Protein AF-A0A453MCE1-F1 (afdb_monomer_lite)

Organism: Aegilops tauschii subsp. strangulata (NCBI:txid200361)

Foldseek 3Di:
DPPCPPFFEDEFEPPDDPVVRLVSLVVPGPYYHYDLVRQVVCVVVVSDQAAPAAEEEAEQVVVCVVVPCLVSVVVVLVRHDLHHAYYYYHPDCPPSNVVCCVPRHDPDDDDDPPPPDPDPDDPPDDDDDDDDDDDDDD

Secondary structure (DSSP, 8-state):
--S-TT--EEEE-TTS-HHHHHHHHHT--SEEEE-HHHHHHHHHTTS---TT--EEEE-SHHHHHHTT-HHHHHHHHHTS-SSSEEEE--SS--HHHHHHHHHH-SS-----SSTT------TTPPP-----------

Structure (mmCIF, N/CA/C/O backbone):
data_AF-A0A453MCE1-F1
#
_entry.id   AF-A0A453MCE1-F1
#
loop_
_atom_site.group_PDB
_atom_site.id
_atom_site.type_symbol
_atom_site.label_atom_id
_atom_site.label_alt_id
_atom_site.label_comp_id
_atom_site.label_asym_id
_atom_site.label_entity_id
_atom_site.label_seq_id
_atom_site.pdbx_PDB_ins_code
_atom_site.Cartn_x
_atom_site.Cartn_y
_atom_site.Cartn_z
_atom_site.occupancy
_atom_site.B_iso_or_equiv
_atom_site.auth_seq_id
_atom_site.auth_comp_id
_atom_site.auth_asym_id
_atom_site.auth_atom_id
_atom_site.pdbx_PDB_model_num
ATOM 1 N N . MET A 1 1 ? -23.462 -4.904 -14.801 1.00 45.25 1 MET A N 1
ATOM 2 C CA . MET A 1 1 ? -23.601 -6.059 -13.894 1.00 45.25 1 MET A CA 1
ATOM 3 C C . MET A 1 1 ? -22.683 -5.753 -12.732 1.00 45.25 1 MET A C 1
ATOM 5 O O . MET A 1 1 ? -21.483 -5.676 -12.943 1.00 45.25 1 MET A O 1
ATOM 9 N N . GLU A 1 2 ? -23.232 -5.372 -11.585 1.00 55.16 2 GLU A N 1
ATOM 10 C CA . GLU A 1 2 ? -22.413 -5.008 -10.428 1.00 55.16 2 GLU A CA 1
ATOM 11 C C . GLU A 1 2 ? -21.843 -6.310 -9.862 1.00 55.16 2 GLU A C 1
ATOM 13 O O . GLU A 1 2 ? -22.589 -7.148 -9.359 1.00 55.16 2 GLU A O 1
ATOM 18 N N . SER A 1 3 ? -20.546 -6.549 -10.066 1.00 67.38 3 SER A N 1
ATOM 19 C CA . SER A 1 3 ? -19.927 -7.858 -9.808 1.00 67.38 3 SER A CA 1
ATOM 20 C C . SER A 1 3 ? -19.931 -8.259 -8.326 1.00 67.38 3 SER A C 1
ATOM 22 O O . SER A 1 3 ? -19.681 -9.421 -8.019 1.00 67.38 3 SER A O 1
ATOM 24 N N . ALA A 1 4 ? -20.238 -7.332 -7.409 1.00 71.88 4 ALA A N 1
ATOM 25 C CA . ALA A 1 4 ? -20.349 -7.596 -5.976 1.00 71.88 4 ALA A CA 1
ATOM 26 C C . ALA A 1 4 ? -21.216 -6.536 -5.250 1.00 71.88 4 ALA A C 1
ATOM 28 O O . ALA A 1 4 ? -20.678 -5.672 -4.562 1.00 71.88 4 ALA A O 1
ATOM 29 N N . PRO A 1 5 ? -22.559 -6.608 -5.327 1.00 76.00 5 PRO A N 1
ATOM 30 C CA . PRO A 1 5 ? -23.468 -5.586 -4.778 1.00 76.00 5 PRO A CA 1
ATOM 31 C C . PRO A 1 5 ? -23.493 -5.516 -3.239 1.00 76.00 5 PRO A C 1
ATOM 33 O O . PRO A 1 5 ? -24.233 -4.727 -2.660 1.00 76.00 5 PRO A O 1
ATOM 36 N N . LYS A 1 6 ? -22.734 -6.384 -2.560 1.00 86.69 6 LYS A N 1
ATOM 37 C CA . LYS A 1 6 ? -22.648 -6.455 -1.095 1.00 86.69 6 LYS A CA 1
ATOM 38 C C . LYS A 1 6 ? -21.312 -5.969 -0.536 1.00 86.69 6 LYS A C 1
ATOM 40 O O . LYS A 1 6 ? -21.179 -5.953 0.680 1.00 86.69 6 LYS A O 1
ATOM 45 N N . LEU A 1 7 ? -20.344 -5.619 -1.387 1.00 91.25 7 LEU A N 1
ATOM 46 C CA . LEU A 1 7 ? -19.071 -5.079 -0.919 1.00 91.25 7 LEU A CA 1
ATOM 47 C C . LEU A 1 7 ? -19.201 -3.583 -0.667 1.00 91.25 7 LEU A C 1
ATOM 49 O O . LEU A 1 7 ? -19.723 -2.829 -1.486 1.00 91.25 7 LEU A O 1
ATOM 53 N N . SER A 1 8 ? -18.682 -3.165 0.472 1.00 93.62 8 SER A N 1
ATOM 54 C CA . SER A 1 8 ? -18.558 -1.778 0.879 1.00 93.62 8 SER A CA 1
ATOM 55 C C . SER A 1 8 ? -17.128 -1.295 0.651 1.00 93.62 8 SER A C 1
ATOM 57 O O . SER A 1 8 ? -16.155 -1.987 0.957 1.00 93.62 8 SER A O 1
ATOM 59 N N . THR A 1 9 ? -16.987 -0.093 0.095 1.00 95.00 9 THR A N 1
ATOM 60 C CA . THR A 1 9 ? -15.677 0.466 -0.251 1.00 95.00 9 THR A CA 1
ATOM 61 C C . THR A 1 9 ? -15.532 1.889 0.260 1.00 95.00 9 THR A C 1
ATOM 63 O O . THR A 1 9 ? -16.503 2.648 0.291 1.00 95.00 9 THR A O 1
ATOM 66 N N . VAL A 1 10 ? -14.308 2.294 0.589 1.00 95.88 10 VAL A N 1
ATOM 67 C CA . VAL A 1 10 ? -13.997 3.687 0.926 1.00 95.88 10 VAL A CA 1
ATOM 68 C C . VAL A 1 10 ? -12.692 4.129 0.278 1.00 95.88 10 VAL A C 1
ATOM 70 O O . VAL A 1 10 ? -11.712 3.387 0.254 1.00 95.88 10 VAL A O 1
ATOM 73 N N . CYS A 1 11 ? -12.684 5.366 -0.222 1.00 96.19 11 CYS A N 1
ATOM 74 C CA . CYS A 1 11 ? -11.480 6.022 -0.714 1.00 96.19 11 CYS A CA 1
ATOM 75 C C . CYS A 1 11 ? -10.954 7.015 0.330 1.00 96.19 11 CYS A C 1
ATOM 77 O O . CYS A 1 11 ? -11.709 7.868 0.805 1.00 96.19 11 CYS A O 1
ATOM 79 N N . VAL A 1 12 ? -9.667 6.932 0.667 1.00 96.19 12 VAL A N 1
ATOM 80 C CA . VAL A 1 12 ? -9.021 7.772 1.681 1.00 96.19 12 VAL A CA 1
ATOM 81 C C . VAL A 1 12 ? -7.833 8.531 1.091 1.00 96.19 12 VAL A C 1
ATOM 83 O O . VAL A 1 12 ? -6.820 7.968 0.689 1.00 96.19 12 VAL A O 1
ATOM 86 N N . TYR A 1 13 ? -7.978 9.848 0.998 1.00 95.12 13 TYR A N 1
ATOM 87 C CA . TYR A 1 13 ? -6.974 10.749 0.432 1.00 95.12 13 TYR A CA 1
ATOM 88 C C . TYR A 1 13 ? -7.099 12.159 1.026 1.00 95.12 13 TYR A C 1
ATOM 90 O O . TYR A 1 13 ? -8.094 12.486 1.684 1.00 95.12 13 TYR A O 1
ATOM 98 N N . GLY A 1 14 ? -6.064 12.976 0.814 1.00 90.69 14 GLY A N 1
ATOM 99 C CA . GLY A 1 14 ? -5.970 14.363 1.282 1.00 90.69 14 GLY A CA 1
ATOM 100 C C . GLY A 1 14 ? -7.066 15.296 0.745 1.00 90.69 14 GLY A C 1
ATOM 101 O O . GLY A 1 14 ? -7.790 14.967 -0.185 1.00 90.69 14 GLY A O 1
ATOM 102 N N . GLY A 1 15 ? -7.215 16.484 1.340 1.00 89.50 15 GLY A N 1
ATOM 103 C CA . GLY A 1 15 ? -8.171 17.503 0.866 1.00 89.50 15 GLY A CA 1
ATOM 104 C C . GLY A 1 15 ? -9.647 17.245 1.206 1.00 89.50 15 GLY A C 1
ATOM 105 O O . GLY A 1 15 ? -10.488 18.107 0.966 1.00 89.50 15 GLY A O 1
ATOM 106 N N . VAL A 1 16 ? -9.966 16.100 1.817 1.00 90.19 16 VAL A N 1
ATOM 107 C CA . VAL A 1 16 ? -11.310 15.747 2.305 1.00 90.19 16 VAL A CA 1
ATOM 108 C C . VAL A 1 16 ? -11.294 15.572 3.827 1.00 90.19 16 VAL A C 1
ATOM 110 O O . VAL A 1 16 ? -10.289 15.134 4.399 1.00 90.19 16 VAL A O 1
ATOM 113 N N . SER A 1 17 ? -12.419 15.908 4.472 1.00 90.12 17 SER A N 1
ATOM 114 C CA . SER A 1 17 ? -12.623 15.810 5.925 1.00 90.12 17 SER A CA 1
ATOM 115 C C . SER A 1 17 ? -12.303 14.417 6.476 1.00 90.12 17 SER A C 1
ATOM 117 O O . SER A 1 17 ? -12.817 13.410 5.978 1.00 90.12 17 SER A O 1
ATOM 119 N N . TYR A 1 18 ? -11.510 14.380 7.552 1.00 92.19 18 TYR A N 1
ATOM 120 C CA . TYR A 1 18 ? -11.196 13.161 8.302 1.00 92.19 18 TYR A CA 1
ATOM 121 C C . TYR A 1 18 ? -12.457 12.480 8.827 1.00 92.19 18 TYR A C 1
ATOM 123 O O . TYR A 1 18 ? -12.635 11.286 8.606 1.00 92.19 18 TYR A O 1
ATOM 131 N N . ASN A 1 19 ? -13.375 13.246 9.425 1.00 93.69 19 ASN A N 1
ATOM 132 C CA . ASN A 1 19 ? -14.582 12.707 10.055 1.00 93.69 19 ASN A CA 1
ATOM 133 C C . ASN A 1 19 ? -15.424 11.873 9.083 1.00 93.69 19 ASN A C 1
ATOM 135 O O . ASN A 1 19 ? -15.970 10.842 9.463 1.00 93.69 19 ASN A O 1
ATOM 139 N N . THR A 1 20 ? -15.523 12.283 7.815 1.00 92.62 20 THR A N 1
ATOM 140 C CA . THR A 1 20 ? -16.281 11.528 6.806 1.00 92.62 20 THR A CA 1
ATOM 141 C C . THR A 1 20 ? -15.648 10.163 6.540 1.00 92.62 20 THR A C 1
ATOM 143 O O . THR A 1 20 ? -16.357 9.159 6.493 1.00 92.62 20 THR A O 1
ATOM 146 N N . GLN A 1 21 ? -14.319 10.121 6.406 1.00 94.88 21 GLN A N 1
ATOM 147 C CA . GLN A 1 21 ? -13.566 8.889 6.162 1.00 94.88 21 GLN A CA 1
ATOM 148 C C . GLN A 1 21 ? -13.577 7.983 7.404 1.00 94.88 21 GLN A C 1
ATOM 150 O O . GLN A 1 21 ? -13.852 6.793 7.289 1.00 94.88 21 GLN A O 1
ATOM 155 N N . GLN A 1 22 ? -13.397 8.548 8.601 1.00 95.56 22 GLN A N 1
ATOM 156 C CA . GLN A 1 22 ? -13.469 7.820 9.874 1.00 95.56 22 GLN A CA 1
ATOM 157 C C . GLN A 1 22 ? -14.855 7.221 10.123 1.00 95.56 22 GLN A C 1
ATOM 159 O O . GLN A 1 22 ? -14.961 6.060 10.500 1.00 95.56 22 GLN A O 1
ATOM 164 N N . ASN A 1 23 ? -15.924 7.976 9.855 1.00 94.44 23 ASN A N 1
ATOM 165 C CA . ASN A 1 23 ? -17.292 7.478 9.986 1.00 94.44 23 ASN A CA 1
ATOM 166 C C . ASN A 1 23 ? -17.614 6.368 8.980 1.00 94.44 23 ASN A C 1
ATOM 168 O O . ASN A 1 23 ? -18.475 5.535 9.246 1.00 94.44 23 ASN A O 1
ATOM 172 N N . ALA A 1 24 ? -16.987 6.374 7.801 1.00 93.50 24 ALA A N 1
ATOM 173 C CA . ALA A 1 24 ? -17.118 5.276 6.852 1.00 93.50 24 ALA A CA 1
ATOM 174 C C . ALA A 1 24 ? -16.398 4.023 7.359 1.00 93.50 24 ALA A C 1
ATOM 176 O O . ALA A 1 24 ? -17.005 2.958 7.387 1.00 93.50 24 ALA A O 1
ATOM 177 N N . LEU A 1 25 ? -15.159 4.172 7.833 1.00 95.62 25 LEU A N 1
ATOM 178 C CA . LEU A 1 25 ? -14.369 3.077 8.398 1.00 95.62 25 LEU A CA 1
ATOM 179 C C . LEU A 1 25 ? -15.012 2.464 9.649 1.00 95.62 25 LEU A C 1
ATOM 181 O O . LEU A 1 25 ? -15.030 1.245 9.787 1.00 95.62 25 LEU A O 1
ATOM 185 N N . SER A 1 26 ? -15.603 3.277 10.529 1.00 94.44 26 SER A N 1
ATOM 186 C CA . SER A 1 26 ? -16.235 2.797 11.766 1.00 94.44 26 SER A CA 1
ATOM 187 C C . SER A 1 26 ? -17.483 1.942 11.538 1.00 94.44 26 SER A C 1
ATOM 189 O O . SER A 1 26 ? -17.861 1.170 12.417 1.00 94.44 26 SER A O 1
ATOM 191 N N . ARG A 1 27 ? -18.114 2.036 10.359 1.00 93.06 27 ARG A N 1
ATOM 192 C CA . ARG A 1 27 ? -19.216 1.147 9.956 1.00 93.06 27 ARG A CA 1
ATOM 193 C C . ARG A 1 27 ? -18.739 -0.229 9.479 1.00 93.06 27 ARG A C 1
ATOM 195 O O . ARG A 1 27 ? -19.576 -1.104 9.282 1.00 93.06 27 ARG A O 1
ATOM 202 N N . GLY A 1 28 ? -17.429 -0.416 9.322 1.00 92.44 28 GLY A N 1
ATOM 203 C CA . GLY A 1 28 ? -16.838 -1.563 8.645 1.00 92.44 28 GLY A CA 1
ATOM 204 C C . GLY A 1 28 ? -16.825 -1.357 7.131 1.00 92.44 28 GLY A C 1
ATOM 205 O O . GLY A 1 28 ? -17.788 -0.851 6.554 1.00 92.44 28 GLY A O 1
ATOM 206 N N . VAL A 1 29 ? -15.712 -1.726 6.499 1.00 95.00 29 VAL A N 1
ATOM 207 C CA . VAL A 1 29 ? -15.539 -1.681 5.043 1.00 95.00 29 VAL A CA 1
ATOM 208 C C . VAL A 1 29 ? -14.812 -2.930 4.566 1.00 95.00 29 VAL A C 1
ATOM 210 O O . VAL A 1 29 ? -13.938 -3.437 5.268 1.00 95.00 29 VAL A O 1
ATOM 213 N N . ASP A 1 30 ? -15.143 -3.400 3.367 1.00 95.44 30 ASP A N 1
ATOM 214 C CA . ASP A 1 30 ? -14.492 -4.569 2.771 1.00 95.44 30 ASP A CA 1
ATOM 215 C C . ASP A 1 30 ? -13.243 -4.182 1.968 1.00 95.44 30 ASP A C 1
ATOM 217 O O . ASP A 1 30 ? -12.279 -4.943 1.903 1.00 95.44 30 ASP A O 1
ATOM 221 N N . VAL A 1 31 ? -13.248 -2.990 1.354 1.00 96.69 31 VAL A N 1
ATOM 222 C CA . VAL A 1 31 ? -12.132 -2.485 0.540 1.00 96.69 31 VAL A CA 1
ATOM 223 C C . VAL A 1 31 ? -11.808 -1.039 0.897 1.00 96.69 31 VAL A C 1
ATOM 225 O O . VAL A 1 31 ? -12.671 -0.158 0.873 1.00 96.69 31 VAL A O 1
ATOM 228 N N . VAL A 1 32 ? -10.530 -0.778 1.157 1.00 97.50 32 VAL A N 1
ATOM 229 C CA . VAL A 1 32 ? -9.987 0.573 1.315 1.00 97.50 32 VAL A CA 1
ATOM 230 C C . VAL A 1 32 ? -9.050 0.856 0.149 1.00 97.50 32 VAL A C 1
ATOM 232 O O . VAL A 1 32 ? -8.131 0.084 -0.110 1.00 97.50 32 VAL A O 1
ATOM 235 N N . VAL A 1 33 ? -9.262 1.980 -0.529 1.00 97.62 33 VAL A N 1
ATOM 236 C CA . VAL A 1 33 ? -8.342 2.518 -1.539 1.00 97.62 33 VAL A CA 1
ATOM 237 C C . VAL A 1 33 ? -7.817 3.843 -1.017 1.00 97.62 33 VAL A C 1
ATOM 239 O O . VAL A 1 33 ? -8.601 4.674 -0.570 1.00 97.62 33 VAL A O 1
ATOM 242 N N . GLY A 1 34 ? -6.513 4.090 -1.049 1.00 96.19 34 GLY A N 1
ATOM 243 C CA . GLY A 1 34 ? -6.021 5.356 -0.525 1.00 96.19 34 GLY A CA 1
ATOM 244 C C . GLY A 1 34 ? -4.592 5.699 -0.869 1.00 96.19 34 GLY A C 1
ATOM 245 O O . GLY A 1 34 ? -3.800 4.848 -1.257 1.00 96.19 34 GLY A O 1
ATOM 246 N N . THR A 1 35 ? -4.283 6.982 -0.706 1.00 95.56 35 THR A N 1
ATOM 247 C CA . THR A 1 35 ? -2.925 7.514 -0.844 1.00 95.56 35 THR A CA 1
ATOM 248 C C . THR A 1 35 ? -2.135 7.278 0.450 1.00 95.56 35 THR A C 1
ATOM 250 O O . THR A 1 35 ? -2.722 7.490 1.519 1.00 95.56 35 THR A O 1
ATOM 253 N N . PRO A 1 36 ? -0.835 6.925 0.389 1.00 96.62 36 PRO A N 1
ATOM 254 C CA . PRO A 1 36 ? -0.055 6.497 1.554 1.00 96.62 36 PRO A CA 1
ATOM 255 C C . PRO A 1 36 ? -0.147 7.421 2.775 1.00 96.62 36 PRO A C 1
ATOM 257 O O . PRO A 1 36 ? -0.554 6.963 3.841 1.00 96.62 36 PRO A O 1
ATOM 260 N N . GLY A 1 37 ? 0.088 8.728 2.611 1.00 95.44 37 GLY A N 1
ATOM 261 C CA . GLY A 1 37 ? 0.032 9.674 3.735 1.00 95.44 37 GLY A CA 1
ATOM 262 C C . GLY A 1 37 ? -1.294 9.637 4.509 1.00 95.44 37 GLY A C 1
ATOM 263 O O . GLY A 1 37 ? -1.304 9.497 5.729 1.00 95.44 37 GLY A O 1
ATOM 264 N N . ARG A 1 38 ? -2.442 9.635 3.809 1.00 96.06 38 ARG A N 1
ATOM 265 C CA . ARG A 1 38 ? -3.756 9.568 4.477 1.00 96.06 38 ARG A CA 1
ATOM 266 C C . ARG A 1 38 ? -4.017 8.209 5.133 1.00 96.06 38 ARG A C 1
ATOM 268 O O . ARG A 1 38 ? -4.690 8.156 6.161 1.00 96.06 38 ARG A O 1
ATOM 275 N N . LEU A 1 39 ? -3.531 7.116 4.547 1.00 97.19 39 LEU A N 1
ATOM 276 C CA . LEU A 1 39 ? -3.639 5.796 5.172 1.00 97.19 39 LEU A CA 1
ATOM 277 C C . LEU A 1 39 ? -2.889 5.774 6.506 1.00 97.19 39 LEU A C 1
ATOM 279 O O . LEU A 1 39 ? -3.454 5.328 7.500 1.00 97.19 39 LEU A O 1
ATOM 283 N N . ILE A 1 40 ? -1.672 6.322 6.547 1.00 96.81 40 ILE A N 1
ATOM 284 C CA . ILE A 1 40 ? -0.868 6.426 7.771 1.00 96.81 40 ILE A CA 1
ATOM 285 C C . ILE A 1 40 ? -1.570 7.262 8.830 1.00 96.81 40 ILE A C 1
ATOM 287 O O . ILE A 1 40 ? -1.664 6.821 9.973 1.00 96.81 40 ILE A O 1
ATOM 291 N N . ASP A 1 41 ? -2.124 8.418 8.462 1.00 95.88 41 ASP A N 1
ATOM 292 C CA . ASP A 1 41 ? -2.868 9.259 9.405 1.00 95.88 41 ASP A CA 1
ATOM 293 C C . ASP A 1 41 ? -4.016 8.480 10.073 1.00 95.88 41 ASP A C 1
ATOM 295 O O . ASP A 1 41 ? -4.225 8.560 11.285 1.00 95.88 41 ASP A O 1
ATOM 299 N N . LEU A 1 42 ? -4.756 7.691 9.286 1.00 96.75 42 LEU A N 1
ATOM 300 C CA . LEU A 1 42 ? -5.891 6.903 9.770 1.00 96.75 42 LEU A CA 1
ATOM 301 C C . LEU A 1 42 ? -5.460 5.679 10.590 1.00 96.75 42 LEU A C 1
ATOM 303 O O . LEU A 1 42 ? -6.174 5.312 11.526 1.00 96.75 42 LEU A O 1
ATOM 307 N N . ILE A 1 43 ? -4.313 5.074 10.272 1.00 96.62 43 ILE A N 1
ATOM 308 C CA . ILE A 1 43 ? -3.706 3.987 11.055 1.00 96.62 43 ILE A CA 1
ATOM 309 C C . ILE A 1 43 ? -3.228 4.527 12.407 1.00 96.62 43 ILE A C 1
ATOM 311 O O . ILE A 1 43 ? -3.619 4.008 13.450 1.00 96.62 43 ILE A O 1
ATOM 315 N N . ASN A 1 44 ? -2.452 5.614 12.403 1.00 95.62 44 ASN A N 1
ATOM 316 C CA . ASN A 1 44 ? -1.926 6.253 13.612 1.00 95.62 44 ASN A CA 1
ATOM 317 C C . ASN A 1 44 ? -3.048 6.770 14.521 1.00 95.62 44 ASN A C 1
ATOM 319 O O . ASN A 1 44 ? -2.952 6.689 15.743 1.00 95.62 44 ASN A O 1
ATOM 323 N N . GLY A 1 45 ? -4.138 7.263 13.928 1.00 94.62 45 GLY A N 1
ATOM 324 C CA . GLY A 1 45 ? -5.352 7.654 14.643 1.00 94.62 45 GLY A CA 1
ATOM 325 C C . GLY A 1 45 ? -6.234 6.485 15.103 1.00 94.62 45 GLY A C 1
ATOM 326 O O . GLY A 1 45 ? -7.314 6.728 15.638 1.00 94.62 45 GLY A O 1
ATOM 327 N N . GLY A 1 46 ? -5.843 5.230 14.851 1.00 94.50 46 GLY A N 1
ATOM 328 C CA . GLY A 1 46 ? -6.582 4.022 15.242 1.00 94.50 46 GLY A CA 1
ATOM 329 C C . GLY A 1 46 ? -7.904 3.797 14.497 1.00 94.50 46 GLY A C 1
ATOM 330 O O . GLY A 1 46 ? -8.671 2.902 14.849 1.00 94.50 46 GLY A O 1
ATOM 331 N N . SER A 1 47 ? -8.190 4.607 13.474 1.00 95.81 47 SER A N 1
ATOM 332 C CA . SER A 1 47 ? -9.429 4.539 12.689 1.00 95.81 47 SER A CA 1
ATOM 333 C C . SER A 1 47 ? -9.374 3.471 11.595 1.00 95.81 47 SER A C 1
ATOM 335 O O . SER A 1 47 ? -10.419 2.995 11.160 1.00 95.81 47 SER A O 1
ATOM 337 N N . LEU A 1 48 ? -8.169 3.102 11.149 1.00 96.88 48 LEU A N 1
ATOM 338 C CA . LEU A 1 48 ? -7.928 2.034 10.184 1.00 96.88 48 LEU A CA 1
ATOM 339 C C . LEU A 1 48 ? -7.054 0.949 10.816 1.00 96.88 48 LEU A C 1
ATOM 341 O O . LEU A 1 48 ? -5.944 1.216 11.265 1.00 96.88 48 LEU A O 1
ATOM 345 N N . GLN A 1 49 ? -7.552 -0.283 10.817 1.00 95.75 49 GLN A N 1
ATOM 346 C CA . GLN A 1 49 ? -6.845 -1.455 11.324 1.00 95.75 49 GLN A CA 1
ATOM 347 C C . GLN A 1 49 ? -6.617 -2.422 10.167 1.00 95.75 49 GLN A C 1
ATOM 349 O O . GLN A 1 49 ? -7.548 -2.738 9.430 1.00 95.75 49 GLN A O 1
ATOM 354 N N . LEU A 1 50 ? -5.376 -2.878 10.001 1.00 96.56 50 LEU A N 1
ATOM 355 C CA . LEU A 1 50 ? -4.969 -3.688 8.850 1.00 96.56 50 LEU A CA 1
ATOM 356 C C . LEU A 1 50 ? -4.735 -5.170 9.186 1.00 96.56 50 LEU A C 1
ATOM 358 O O . LEU A 1 50 ? -4.456 -5.957 8.287 1.00 96.56 50 LEU A O 1
ATOM 362 N N . GLY A 1 51 ? -4.888 -5.566 10.454 1.00 96.25 51 GLY A N 1
ATOM 363 C CA . GLY A 1 51 ? -4.533 -6.902 10.956 1.00 96.25 51 GLY A CA 1
ATOM 364 C C . GLY A 1 51 ? -5.335 -8.077 10.380 1.00 96.25 51 GLY A C 1
ATOM 365 O O . GLY A 1 51 ? -4.916 -9.216 10.528 1.00 96.25 51 GLY A O 1
ATOM 366 N N . GLU A 1 52 ? -6.445 -7.817 9.691 1.00 95.50 52 GLU A N 1
ATOM 367 C CA . GLU A 1 52 ? -7.294 -8.844 9.061 1.00 95.50 52 GLU A CA 1
ATOM 368 C C . GLU A 1 52 ? -7.239 -8.793 7.521 1.00 95.50 52 GLU A C 1
ATOM 370 O O . GLU A 1 52 ? -8.001 -9.472 6.828 1.00 95.50 52 GLU A O 1
ATOM 375 N N . VAL A 1 53 ? -6.356 -7.966 6.950 1.00 97.38 53 VAL A N 1
ATOM 376 C CA . VAL A 1 53 ? -6.267 -7.785 5.499 1.00 97.38 53 VAL A CA 1
ATOM 377 C C . VAL A 1 53 ? -5.697 -9.035 4.836 1.00 97.38 53 VAL A C 1
ATOM 379 O O . VAL A 1 53 ? -4.560 -9.432 5.081 1.00 97.38 53 VAL A O 1
ATOM 382 N N . ARG A 1 54 ? -6.480 -9.610 3.919 1.00 97.44 54 ARG A N 1
ATOM 383 C CA . ARG A 1 54 ? -6.104 -10.799 3.134 1.00 97.44 54 ARG A CA 1
ATOM 384 C C . ARG A 1 54 ? -5.572 -10.477 1.742 1.00 97.44 54 ARG A C 1
ATOM 386 O O . ARG A 1 54 ? -4.916 -11.322 1.139 1.00 97.44 54 ARG A O 1
ATOM 393 N N . TYR A 1 55 ? -5.854 -9.276 1.240 1.00 97.94 55 TYR A N 1
ATOM 394 C CA . TYR A 1 55 ? -5.500 -8.844 -0.108 1.00 97.94 55 TYR A CA 1
ATOM 395 C C . TYR A 1 55 ? -4.858 -7.463 -0.072 1.00 97.94 55 TYR A C 1
ATOM 397 O O . TYR A 1 55 ? -5.420 -6.525 0.487 1.00 97.94 55 TYR A O 1
ATOM 405 N N . LEU A 1 56 ? -3.695 -7.342 -0.701 1.00 98.00 56 LEU A N 1
ATOM 406 C CA . LEU A 1 56 ? -2.977 -6.089 -0.887 1.00 98.00 56 LEU A CA 1
ATOM 407 C C . LEU A 1 56 ? -2.762 -5.850 -2.381 1.00 98.00 56 LEU A C 1
ATOM 409 O O . LEU A 1 56 ? -2.291 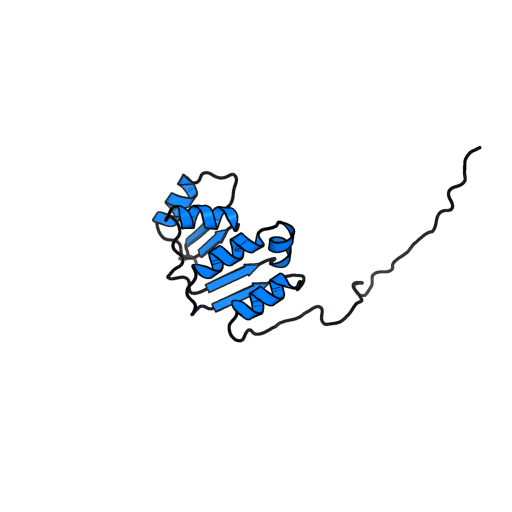-6.739 -3.089 1.00 98.00 56 LEU A O 1
ATOM 413 N N . VAL A 1 57 ? -3.028 -4.624 -2.828 1.00 98.25 57 VAL A N 1
ATOM 414 C CA . VAL A 1 57 ? -2.679 -4.153 -4.170 1.00 98.25 57 VAL A CA 1
ATOM 415 C C . VAL A 1 57 ? -1.821 -2.904 -4.048 1.00 98.25 57 VAL A C 1
ATOM 417 O O . VAL A 1 57 ? -2.228 -1.935 -3.411 1.00 98.25 57 VAL A O 1
ATOM 420 N N . LEU A 1 58 ? -0.638 -2.939 -4.654 1.00 97.75 58 LEU A N 1
ATOM 421 C CA . LEU A 1 58 ? 0.192 -1.766 -4.899 1.00 97.75 58 LEU A CA 1
ATOM 422 C C . LEU A 1 58 ? 0.101 -1.442 -6.384 1.00 97.75 58 LEU A C 1
ATOM 424 O O . LEU A 1 58 ? 0.491 -2.271 -7.201 1.00 97.75 58 LEU A O 1
ATOM 428 N N . ASP A 1 59 ? -0.424 -0.272 -6.718 1.00 97.25 59 ASP A N 1
ATOM 429 C CA . ASP A 1 59 ? -0.589 0.181 -8.100 1.00 97.25 59 ASP A CA 1
ATOM 430 C C . ASP A 1 59 ? 0.268 1.420 -8.366 1.00 97.25 59 ASP A C 1
ATOM 432 O O . ASP A 1 59 ? 0.466 2.226 -7.458 1.00 97.25 59 ASP A O 1
ATOM 436 N N . GLU A 1 60 ? 0.792 1.555 -9.584 1.00 96.19 60 GLU A N 1
ATOM 437 C CA . GLU A 1 60 ? 1.722 2.626 -9.979 1.00 96.19 60 GLU A CA 1
ATOM 438 C C . GLU A 1 60 ? 2.885 2.805 -8.980 1.00 96.19 60 GLU A C 1
ATOM 440 O O . GLU A 1 60 ? 3.185 3.904 -8.500 1.00 96.19 60 GLU A O 1
ATOM 445 N N . ALA A 1 61 ? 3.531 1.696 -8.600 1.00 96.44 61 ALA A N 1
ATOM 446 C CA . ALA A 1 61 ? 4.553 1.716 -7.553 1.00 96.44 61 ALA A CA 1
ATOM 447 C C . ALA A 1 61 ? 5.728 2.657 -7.892 1.00 96.44 61 ALA A C 1
ATOM 449 O O . ALA A 1 61 ? 6.221 3.380 -7.031 1.00 96.44 61 ALA A O 1
ATOM 450 N N . ASP A 1 62 ? 6.171 2.715 -9.144 1.00 95.19 62 ASP A N 1
ATOM 451 C CA . ASP A 1 62 ? 7.194 3.669 -9.578 1.00 95.19 62 ASP A CA 1
ATOM 452 C C . ASP A 1 62 ? 6.786 5.142 -9.397 1.00 95.19 62 ASP A C 1
ATOM 454 O O . ASP A 1 62 ? 7.635 5.964 -9.044 1.00 95.19 62 ASP A O 1
ATOM 458 N N . GLN A 1 63 ? 5.502 5.477 -9.536 1.00 96.31 63 GLN A N 1
ATOM 459 C CA . GLN A 1 63 ? 4.995 6.813 -9.214 1.00 96.31 63 GLN A CA 1
ATOM 460 C C . GLN A 1 63 ? 5.050 7.106 -7.718 1.00 96.31 63 GLN A C 1
ATOM 462 O O . GLN A 1 63 ? 5.406 8.221 -7.339 1.00 96.31 63 GLN A O 1
ATOM 467 N N . MET A 1 64 ? 4.765 6.121 -6.859 1.00 95.81 64 MET A N 1
ATOM 468 C CA . MET A 1 64 ? 4.902 6.297 -5.406 1.00 95.81 64 MET A CA 1
ATOM 469 C C . MET A 1 64 ? 6.336 6.684 -5.024 1.00 95.81 64 MET A C 1
ATOM 471 O O . MET A 1 64 ? 6.530 7.559 -4.181 1.00 95.81 64 MET A O 1
ATOM 475 N N . LEU A 1 65 ? 7.338 6.096 -5.686 1.00 94.19 65 LEU A N 1
ATOM 476 C CA . LEU A 1 65 ? 8.735 6.501 -5.527 1.00 94.19 65 LEU A CA 1
ATOM 477 C C . LEU A 1 65 ? 8.972 7.932 -6.027 1.00 94.19 65 LEU A C 1
ATOM 479 O O . LEU A 1 65 ? 9.611 8.723 -5.339 1.00 94.19 65 LEU A O 1
ATOM 483 N N . ALA A 1 66 ? 8.454 8.274 -7.210 1.00 94.00 66 ALA A N 1
ATOM 484 C CA . ALA A 1 66 ? 8.666 9.582 -7.829 1.00 94.00 66 ALA A CA 1
ATOM 485 C C . ALA A 1 66 ? 8.138 10.749 -6.977 1.00 94.00 66 ALA A C 1
ATOM 487 O O . ALA A 1 66 ? 8.734 11.826 -6.976 1.00 94.00 66 ALA A O 1
ATOM 488 N N . VAL A 1 67 ? 7.046 10.535 -6.237 1.00 94.31 67 VAL A N 1
ATOM 489 C CA . VAL A 1 67 ? 6.458 11.539 -5.333 1.00 94.31 67 VAL A CA 1
ATOM 490 C C . VAL A 1 67 ? 6.994 11.465 -3.897 1.00 94.31 67 VAL A C 1
ATOM 492 O O . VAL A 1 67 ? 6.625 12.304 -3.078 1.00 94.31 67 VAL A O 1
ATOM 495 N N . GLY A 1 68 ? 7.871 10.502 -3.590 1.00 96.12 68 GLY A N 1
ATOM 496 C CA . GLY A 1 68 ? 8.531 10.378 -2.287 1.00 96.12 68 GLY A CA 1
ATOM 497 C C . GLY A 1 68 ? 7.744 9.619 -1.212 1.00 96.12 68 GLY A C 1
ATOM 498 O O . GLY A 1 68 ? 7.963 9.858 -0.032 1.00 96.12 68 GLY A O 1
ATOM 499 N N . PHE A 1 69 ? 6.849 8.698 -1.582 1.00 96.44 69 PHE A N 1
ATOM 500 C CA . PHE A 1 69 ? 6.070 7.883 -0.632 1.00 96.44 69 PHE A CA 1
ATOM 501 C C . PHE A 1 69 ? 6.751 6.575 -0.210 1.00 96.44 69 PHE A C 1
ATOM 503 O O . PHE A 1 69 ? 6.088 5.665 0.288 1.00 96.44 69 PHE A O 1
ATOM 510 N N . GLU A 1 70 ? 8.060 6.438 -0.406 1.00 95.62 70 GLU A N 1
ATOM 511 C CA . GLU A 1 70 ? 8.753 5.175 -0.138 1.00 95.62 70 GLU A CA 1
ATOM 512 C C . GLU A 1 70 ? 8.643 4.719 1.326 1.00 95.62 70 GLU A C 1
ATOM 514 O O . GLU A 1 70 ? 8.237 3.585 1.591 1.00 95.62 70 GLU A O 1
ATOM 519 N N . GLU A 1 71 ? 8.929 5.617 2.271 1.00 96.50 71 GLU A N 1
ATOM 520 C CA . GLU A 1 71 ? 8.855 5.338 3.710 1.00 96.50 71 GLU A CA 1
ATOM 521 C C . GLU A 1 71 ? 7.414 5.084 4.164 1.00 96.50 71 GLU A C 1
ATOM 523 O O . GLU A 1 71 ? 7.148 4.175 4.959 1.00 96.50 71 GLU A O 1
ATOM 528 N N . ASP A 1 72 ? 6.471 5.846 3.610 1.00 97.25 72 ASP A N 1
ATOM 529 C CA . ASP A 1 72 ? 5.056 5.728 3.936 1.00 97.25 72 ASP A CA 1
ATOM 530 C C . ASP A 1 72 ? 4.509 4.352 3.535 1.00 97.25 72 ASP A C 1
ATOM 532 O O . ASP A 1 72 ? 3.855 3.653 4.316 1.00 97.25 72 ASP A O 1
ATOM 536 N N . VAL A 1 73 ? 4.816 3.926 2.309 1.00 97.44 73 VAL A N 1
ATOM 537 C CA . VAL A 1 73 ? 4.411 2.618 1.794 1.00 97.44 73 VAL A CA 1
ATOM 538 C C . VAL A 1 73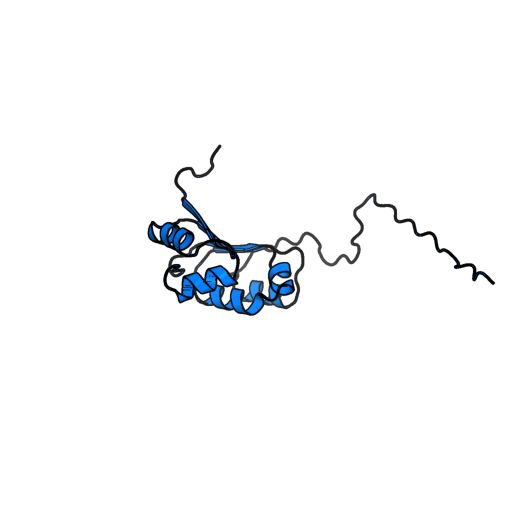 ? 5.020 1.506 2.643 1.00 97.44 73 VAL A C 1
ATOM 540 O O . VAL A 1 73 ? 4.293 0.609 3.068 1.00 97.44 73 VAL A O 1
ATOM 543 N N . GLU A 1 74 ? 6.319 1.559 2.952 1.00 96.62 74 GLU A N 1
ATOM 544 C CA . GLU A 1 74 ? 6.952 0.540 3.799 1.00 96.62 74 GLU A CA 1
ATOM 545 C C . GLU A 1 74 ? 6.323 0.470 5.198 1.00 96.62 74 GLU A C 1
ATOM 547 O O . GLU A 1 74 ? 6.095 -0.632 5.706 1.00 96.62 74 GLU A O 1
ATOM 552 N N . THR A 1 75 ? 5.964 1.615 5.783 1.00 97.12 75 THR A N 1
ATOM 553 C CA . THR A 1 75 ? 5.277 1.694 7.080 1.00 97.12 75 THR A CA 1
ATOM 554 C C . THR A 1 75 ? 3.914 1.002 7.037 1.00 97.12 75 THR A C 1
ATOM 556 O O . THR A 1 75 ? 3.611 0.180 7.903 1.00 97.12 75 THR A O 1
ATOM 559 N N . ILE A 1 76 ? 3.104 1.262 6.006 1.00 97.50 76 ILE A N 1
ATOM 560 C CA . ILE A 1 76 ? 1.804 0.595 5.822 1.00 97.50 76 ILE A CA 1
ATOM 561 C C . ILE A 1 76 ? 1.997 -0.917 5.659 1.00 97.50 76 ILE A C 1
ATOM 563 O O . ILE A 1 76 ? 1.293 -1.712 6.282 1.00 97.50 76 ILE A O 1
ATOM 567 N N . LEU A 1 77 ? 2.975 -1.333 4.848 1.00 96.69 77 LEU A N 1
ATOM 568 C CA . LEU A 1 77 ? 3.227 -2.746 4.565 1.00 96.69 77 LEU A CA 1
ATOM 569 C C . LEU A 1 77 ? 3.676 -3.547 5.792 1.00 96.69 77 LEU A C 1
ATOM 571 O O . LEU A 1 77 ? 3.430 -4.754 5.841 1.00 96.69 77 LEU A O 1
ATOM 575 N N . GLN A 1 78 ? 4.319 -2.898 6.765 1.00 95.81 78 GLN A N 1
ATOM 576 C CA . GLN A 1 78 ? 4.709 -3.500 8.045 1.00 95.81 78 GLN A CA 1
ATOM 577 C C . GLN A 1 78 ? 3.522 -3.748 8.987 1.00 95.81 78 GLN A C 1
ATOM 579 O O . GLN A 1 78 ? 3.611 -4.618 9.848 1.00 95.81 78 GLN A O 1
ATOM 584 N N . GLN A 1 79 ? 2.412 -3.024 8.817 1.00 96.44 79 GLN A N 1
ATOM 585 C CA . GLN A 1 79 ? 1.187 -3.198 9.612 1.00 96.44 79 GLN A CA 1
ATOM 586 C C . GLN A 1 79 ? 0.274 -4.309 9.065 1.00 96.44 79 GLN A C 1
ATOM 588 O O . GLN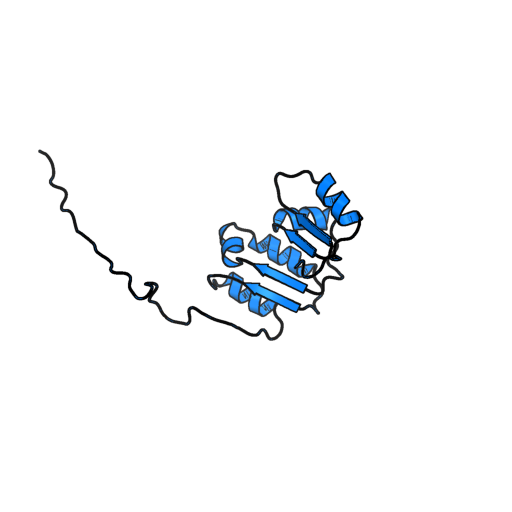 A 1 79 ? -0.738 -4.643 9.681 1.00 96.44 79 GLN A O 1
ATOM 593 N N . LEU A 1 80 ? 0.603 -4.869 7.896 1.00 97.19 80 LEU A N 1
ATOM 594 C CA . LEU A 1 80 ? -0.184 -5.913 7.244 1.00 97.19 80 LEU A CA 1
ATOM 595 C C . LEU A 1 80 ? 0.253 -7.322 7.684 1.00 97.19 80 LEU A C 1
ATOM 597 O O . LEU A 1 80 ? 1.455 -7.575 7.814 1.00 97.19 80 LEU A O 1
ATOM 601 N N . PRO A 1 81 ? -0.686 -8.282 7.793 1.00 96.69 81 PRO A N 1
ATOM 602 C CA . PRO A 1 81 ? -0.383 -9.683 8.081 1.00 96.69 81 PRO A CA 1
ATOM 603 C C . PRO A 1 81 ? 0.594 -10.285 7.076 1.00 96.69 81 PRO A C 1
ATOM 605 O O . PRO A 1 81 ? 0.469 -10.053 5.874 1.00 96.69 81 PRO A O 1
ATOM 608 N N . ALA A 1 82 ? 1.550 -11.087 7.548 1.00 93.06 82 ALA A N 1
ATOM 609 C CA . ALA A 1 82 ? 2.536 -11.729 6.675 1.00 93.06 82 ALA A CA 1
ATOM 610 C C . ALA A 1 82 ? 1.884 -12.695 5.669 1.00 93.06 82 ALA A C 1
ATOM 612 O O . ALA A 1 82 ? 2.290 -12.755 4.510 1.00 93.06 82 ALA A O 1
ATOM 613 N N . GLU A 1 83 ? 0.853 -13.423 6.105 1.00 95.25 83 GLU A N 1
ATOM 614 C CA . GLU A 1 83 ? 0.065 -14.310 5.255 1.00 95.25 83 GLU A CA 1
ATOM 615 C C . GLU A 1 83 ? -1.070 -13.525 4.588 1.00 95.25 83 GLU A C 1
ATOM 617 O O . GLU A 1 83 ? -2.106 -13.250 5.188 1.00 95.25 83 GLU A O 1
ATOM 622 N N . ARG A 1 84 ? -0.846 -13.131 3.333 1.00 96.56 84 ARG A N 1
ATOM 623 C CA . ARG A 1 84 ? -1.823 -12.435 2.488 1.00 96.56 84 ARG A CA 1
ATOM 624 C C . ARG A 1 84 ? -1.494 -12.635 1.012 1.00 96.56 84 ARG A C 1
ATOM 626 O O . ARG A 1 84 ? -0.347 -12.907 0.656 1.00 96.56 84 ARG A O 1
ATOM 633 N N . GLN A 1 85 ? -2.475 -12.428 0.142 1.00 97.62 85 GLN A N 1
ATOM 634 C CA . GLN A 1 85 ? -2.233 -12.300 -1.289 1.00 97.62 85 GLN A CA 1
ATOM 635 C C . GLN A 1 85 ? -1.842 -10.854 -1.610 1.00 97.62 85 GLN A C 1
ATOM 637 O O . GLN A 1 85 ? -2.625 -9.928 -1.406 1.00 97.62 85 GLN A O 1
ATOM 642 N N . SER A 1 86 ? -0.639 -10.663 -2.142 1.00 97.81 86 SER A N 1
ATOM 643 C CA . SER A 1 86 ? -0.143 -9.354 -2.568 1.00 97.81 86 SER A CA 1
ATOM 644 C C . SER A 1 86 ? -0.035 -9.295 -4.091 1.00 97.81 86 SER A C 1
ATOM 646 O O . SER A 1 86 ? 0.420 -10.247 -4.724 1.00 97.81 86 SER A O 1
ATOM 648 N N . MET A 1 87 ? -0.421 -8.164 -4.671 1.00 98.38 87 MET A N 1
ATOM 649 C CA . MET A 1 87 ? -0.278 -7.850 -6.091 1.00 98.38 87 MET A CA 1
ATOM 650 C C . MET A 1 87 ? 0.439 -6.506 -6.225 1.00 98.38 87 MET A C 1
ATOM 652 O O . MET A 1 87 ? 0.178 -5.587 -5.450 1.00 98.38 87 MET A O 1
ATOM 656 N N . LEU A 1 88 ? 1.362 -6.407 -7.180 1.00 97.88 88 LEU A N 1
ATOM 657 C CA . LEU A 1 88 ? 2.133 -5.196 -7.449 1.00 97.88 88 LEU A CA 1
ATOM 658 C C . LEU A 1 88 ? 2.087 -4.909 -8.946 1.00 97.88 88 LEU A C 1
ATOM 660 O O . LEU A 1 88 ? 2.451 -5.767 -9.748 1.00 97.88 88 LEU A O 1
ATOM 664 N N . PHE A 1 89 ? 1.677 -3.695 -9.287 1.00 97.38 89 PHE A N 1
ATOM 665 C CA . PHE A 1 89 ? 1.605 -3.163 -10.638 1.00 97.38 89 PHE A CA 1
ATOM 666 C C . PHE A 1 89 ? 2.484 -1.914 -10.724 1.00 97.38 89 PHE A C 1
ATOM 668 O O . PHE A 1 89 ? 2.530 -1.095 -9.803 1.00 97.38 89 PHE A O 1
ATOM 675 N N . SER A 1 90 ? 3.258 -1.816 -11.800 1.00 95.88 90 SER A N 1
ATOM 676 C CA . SER A 1 90 ? 4.194 -0.716 -12.023 1.00 95.88 90 SER A CA 1
ATOM 677 C C . SER A 1 90 ? 4.577 -0.672 -13.496 1.00 95.88 90 SER A C 1
ATOM 679 O O . SER A 1 90 ? 4.838 -1.725 -14.084 1.00 95.88 90 SER A O 1
ATOM 681 N N . ALA A 1 91 ? 4.641 0.521 -14.089 1.00 92.88 91 ALA A N 1
ATOM 682 C CA . ALA A 1 91 ? 5.075 0.682 -15.477 1.00 92.88 91 ALA A CA 1
ATOM 683 C C . ALA A 1 91 ? 6.587 0.446 -15.630 1.00 92.88 91 ALA A C 1
ATOM 685 O O . ALA A 1 91 ? 7.056 -0.068 -16.645 1.00 92.88 91 ALA A O 1
ATOM 686 N N . THR A 1 92 ? 7.359 0.807 -14.605 1.00 90.81 92 THR A N 1
ATOM 687 C CA . THR A 1 92 ? 8.806 0.590 -14.546 1.00 90.81 92 THR A CA 1
ATOM 688 C C . THR A 1 92 ? 9.215 -0.139 -13.268 1.00 90.81 92 THR A C 1
ATOM 690 O O . THR A 1 92 ? 8.489 -0.166 -12.277 1.00 90.81 92 THR A O 1
ATOM 693 N N . MET A 1 93 ? 10.406 -0.745 -13.267 1.00 93.50 93 MET A N 1
ATOM 694 C CA . MET A 1 93 ? 10.924 -1.520 -12.131 1.00 93.50 93 MET A CA 1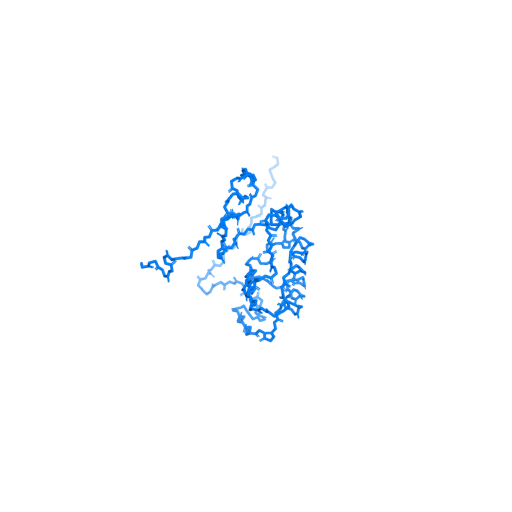
ATOM 695 C C . MET A 1 93 ? 12.244 -0.935 -11.595 1.00 93.50 93 MET A C 1
ATOM 697 O O . MET A 1 93 ? 13.301 -1.571 -11.720 1.00 93.50 93 MET A O 1
ATOM 701 N N . PRO A 1 94 ? 12.236 0.272 -10.994 1.00 94.38 94 PRO A N 1
ATOM 702 C CA . PRO A 1 94 ? 13.416 0.820 -10.334 1.00 94.38 94 PRO A CA 1
ATOM 703 C C . PRO A 1 94 ? 13.811 -0.026 -9.112 1.00 94.38 94 PRO A C 1
ATOM 705 O O . PRO A 1 94 ? 13.058 -0.879 -8.631 1.00 94.38 94 PRO A O 1
ATOM 708 N N . SER A 1 95 ? 15.014 0.211 -8.584 1.00 95.75 95 SER A N 1
ATOM 709 C CA . SER A 1 95 ? 15.594 -0.582 -7.489 1.00 95.75 95 SER A CA 1
ATOM 710 C C . SER A 1 95 ? 14.679 -0.710 -6.268 1.00 95.75 95 SER A C 1
ATOM 712 O O . SER A 1 95 ? 14.633 -1.779 -5.663 1.00 95.75 95 SER A O 1
ATOM 714 N N . TRP A 1 96 ? 13.946 0.347 -5.912 1.00 96.81 96 TRP A N 1
ATOM 715 C CA . TRP A 1 96 ? 13.004 0.322 -4.791 1.00 96.81 96 TRP A CA 1
ATOM 716 C C . TRP A 1 96 ? 11.797 -0.589 -5.061 1.00 96.81 96 TRP A C 1
ATOM 718 O O . TRP A 1 96 ? 11.533 -1.491 -4.269 1.00 96.81 96 TRP A O 1
ATOM 728 N N . VAL A 1 97 ? 11.153 -0.479 -6.228 1.00 96.56 97 VAL A N 1
ATOM 729 C CA . VAL A 1 97 ? 10.028 -1.356 -6.612 1.00 96.56 97 VAL A CA 1
ATOM 730 C C . VAL A 1 97 ? 10.466 -2.827 -6.682 1.00 96.56 97 VAL A C 1
ATOM 732 O O . VAL A 1 97 ? 9.778 -3.716 -6.177 1.00 96.56 97 VAL A O 1
ATOM 735 N N . LYS A 1 98 ? 11.667 -3.106 -7.215 1.00 95.56 98 LYS A N 1
ATOM 736 C CA . LYS A 1 98 ? 12.260 -4.459 -7.203 1.00 95.56 98 LYS A CA 1
ATOM 737 C C . LYS A 1 98 ? 12.465 -4.991 -5.778 1.00 95.56 98 LYS A C 1
ATOM 739 O O . LYS A 1 98 ? 12.242 -6.177 -5.534 1.00 95.56 98 LYS A O 1
ATOM 744 N N . LYS A 1 99 ? 12.894 -4.142 -4.836 1.00 96.62 99 LYS A N 1
ATOM 745 C CA . LYS A 1 99 ? 13.044 -4.514 -3.417 1.00 96.62 99 LYS A CA 1
ATOM 746 C C . LYS A 1 99 ? 11.692 -4.786 -2.762 1.00 96.62 99 LYS A C 1
ATOM 748 O O . LYS A 1 99 ? 11.572 -5.803 -2.083 1.00 96.62 99 LYS A O 1
ATOM 753 N N . LEU A 1 100 ? 10.690 -3.938 -3.002 1.00 96.06 100 LEU A N 1
ATOM 754 C CA . LEU A 1 100 ? 9.327 -4.152 -2.512 1.00 96.06 100 LEU A CA 1
ATOM 755 C C . LEU A 1 100 ? 8.769 -5.495 -2.978 1.00 96.06 100 LEU A C 1
ATOM 757 O O . LEU A 1 100 ? 8.323 -6.287 -2.152 1.00 96.06 100 LEU A O 1
ATOM 761 N N . SER A 1 101 ? 8.863 -5.773 -4.281 1.00 95.62 101 SER A N 1
ATOM 762 C CA . SER A 1 101 ? 8.411 -7.030 -4.881 1.00 95.62 101 SER A CA 1
ATOM 763 C C . SER A 1 101 ? 9.039 -8.243 -4.184 1.00 95.62 101 SER A C 1
ATOM 765 O O . SER A 1 101 ? 8.328 -9.125 -3.714 1.00 95.62 101 SER A O 1
ATOM 767 N N . ARG A 1 102 ? 10.366 -8.252 -3.998 1.00 95.44 102 ARG A N 1
ATOM 768 C CA . ARG A 1 102 ? 11.074 -9.363 -3.334 1.00 95.44 102 ARG A CA 1
ATOM 769 C C . ARG A 1 102 ? 10.730 -9.527 -1.854 1.00 95.44 102 ARG A C 1
ATOM 771 O O . ARG A 1 102 ? 10.832 -10.635 -1.341 1.00 95.44 102 ARG A O 1
ATOM 778 N N . ARG A 1 103 ? 10.415 -8.432 -1.156 1.00 94.88 10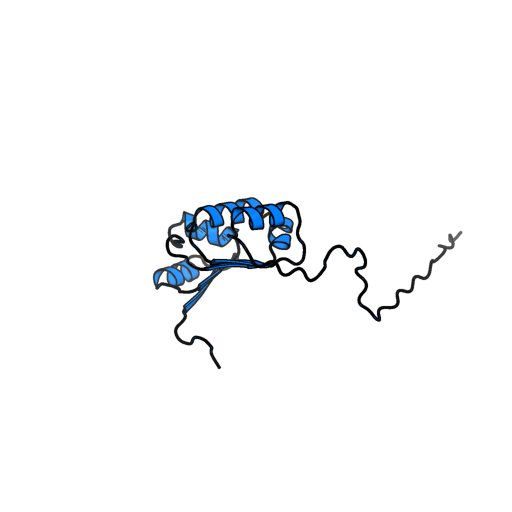3 ARG A N 1
ATOM 779 C CA . ARG A 1 103 ? 10.174 -8.439 0.295 1.00 94.88 103 ARG A CA 1
ATOM 780 C C . ARG A 1 103 ? 8.723 -8.766 0.645 1.00 94.88 103 ARG A C 1
ATOM 782 O O . ARG A 1 103 ? 8.494 -9.430 1.649 1.00 94.88 103 ARG A O 1
ATOM 789 N N . TYR A 1 104 ? 7.763 -8.282 -0.141 1.00 95.19 104 TYR A N 1
ATOM 790 C CA . TYR A 1 104 ? 6.341 -8.294 0.222 1.00 95.19 104 TYR A CA 1
ATOM 791 C C . TYR A 1 104 ? 5.455 -9.151 -0.692 1.00 95.19 104 TYR A C 1
ATOM 793 O O . TYR A 1 104 ? 4.260 -9.297 -0.412 1.00 95.19 104 TYR A O 1
ATOM 801 N N . LEU A 1 105 ? 6.010 -9.729 -1.763 1.00 95.75 105 LEU A N 1
ATOM 802 C CA . LEU A 1 105 ? 5.348 -10.771 -2.548 1.00 95.75 105 LEU A CA 1
ATOM 803 C C . LEU A 1 105 ? 5.898 -12.145 -2.157 1.00 95.75 105 LEU A C 1
ATOM 805 O O . LEU A 1 105 ? 7.099 -12.310 -1.954 1.00 95.75 105 LEU A O 1
ATOM 809 N N . ASN A 1 106 ? 5.020 -13.145 -2.101 1.00 93.50 106 ASN A N 1
ATOM 810 C CA . ASN A 1 106 ? 5.397 -14.529 -1.836 1.00 93.50 106 ASN A CA 1
ATOM 811 C C . ASN A 1 106 ? 5.276 -15.355 -3.123 1.00 93.50 106 ASN A C 1
ATOM 813 O O . ASN A 1 106 ? 4.165 -15.567 -3.599 1.00 93.50 106 ASN A O 1
ATOM 817 N N . ASN A 1 107 ? 6.413 -15.790 -3.679 1.00 94.00 107 ASN A N 1
ATOM 818 C CA . ASN A 1 107 ? 6.505 -16.557 -4.930 1.00 94.00 107 ASN A CA 1
ATOM 819 C C . ASN A 1 107 ? 5.564 -16.041 -6.051 1.00 94.00 107 ASN A C 1
ATOM 821 O O . ASN A 1 107 ? 4.679 -16.775 -6.500 1.00 94.00 107 ASN A O 1
ATOM 825 N N . PRO A 1 108 ? 5.693 -14.765 -6.469 1.00 95.56 108 PRO A N 1
ATOM 826 C CA . PRO A 1 108 ? 4.748 -14.155 -7.396 1.00 95.56 108 PRO A CA 1
ATOM 827 C C . PRO A 1 108 ? 4.867 -14.720 -8.815 1.00 95.56 108 PRO A C 1
ATOM 829 O O . PRO A 1 108 ? 5.962 -15.013 -9.298 1.00 95.56 108 PRO A O 1
ATOM 832 N N . LEU A 1 109 ? 3.736 -14.768 -9.522 1.00 96.75 109 LEU A N 1
ATOM 833 C CA . LEU A 1 109 ? 3.736 -14.844 -10.980 1.00 96.75 109 LEU A CA 1
ATOM 834 C C . LEU A 1 109 ? 4.156 -13.480 -11.537 1.00 96.75 109 LEU A C 1
ATOM 836 O O . LEU A 1 109 ? 3.444 -12.493 -11.361 1.00 96.75 109 LEU A O 1
ATOM 840 N N . THR A 1 110 ? 5.294 -13.435 -12.223 1.00 94.38 110 THR A N 1
ATOM 841 C CA . THR A 1 110 ? 5.776 -12.218 -12.885 1.00 94.38 110 THR A CA 1
ATOM 842 C C . THR A 1 110 ? 5.295 -12.185 -14.329 1.00 94.38 110 THR A C 1
ATOM 844 O O . THR A 1 110 ? 5.559 -13.114 -15.092 1.00 94.38 110 THR A O 1
ATOM 847 N N . ILE A 1 111 ? 4.625 -11.097 -14.706 1.00 93.88 111 ILE A N 1
ATOM 848 C CA . ILE A 1 111 ? 4.252 -10.792 -16.088 1.00 93.88 111 ILE A CA 1
ATOM 849 C C . ILE A 1 111 ? 5.015 -9.529 -16.480 1.00 93.88 111 ILE A C 1
ATOM 851 O O . ILE A 1 111 ? 4.723 -8.451 -15.969 1.00 93.88 111 ILE A O 1
ATOM 855 N N . ASP A 1 112 ? 6.009 -9.677 -17.351 1.00 90.75 112 ASP A N 1
ATOM 856 C CA . ASP A 1 112 ? 6.801 -8.569 -17.884 1.00 90.75 112 ASP A CA 1
ATOM 857 C C . ASP A 1 112 ? 6.459 -8.380 -19.364 1.00 90.75 112 ASP A C 1
ATOM 859 O O . ASP A 1 112 ? 6.605 -9.304 -20.165 1.00 90.75 112 ASP A O 1
ATOM 863 N N . LEU A 1 113 ? 5.946 -7.195 -19.699 1.00 84.31 113 LEU A N 1
ATOM 864 C CA . LEU A 1 113 ? 5.523 -6.832 -21.053 1.00 84.31 113 LEU A CA 1
ATOM 865 C C . LEU A 1 113 ? 6.585 -6.032 -21.818 1.00 84.31 113 LEU A C 1
ATOM 867 O O . LEU A 1 113 ? 6.427 -5.829 -23.018 1.00 84.31 113 LEU A O 1
ATOM 871 N N . VAL A 1 114 ? 7.632 -5.555 -21.138 1.00 75.25 114 VAL A N 1
ATOM 872 C CA . VAL A 1 114 ? 8.680 -4.710 -21.732 1.00 75.25 114 VAL A CA 1
ATOM 873 C C . VAL A 1 114 ? 9.910 -5.553 -22.075 1.00 75.25 114 VAL A C 1
ATOM 875 O O . VAL A 1 114 ? 10.512 -5.367 -23.133 1.00 75.25 114 VAL A O 1
ATOM 878 N N . GLY A 1 115 ? 10.257 -6.522 -21.221 1.00 68.81 115 GLY A N 1
ATOM 879 C CA . GLY A 1 115 ? 11.473 -7.321 -21.375 1.00 68.81 115 GLY A CA 1
ATOM 880 C C . GLY A 1 115 ? 12.751 -6.467 -21.344 1.00 68.81 115 GLY A C 1
ATOM 881 O O . GLY A 1 115 ? 12.749 -5.336 -20.863 1.00 68.81 115 GLY A O 1
ATOM 882 N N . ASP A 1 116 ? 13.852 -6.998 -21.882 1.00 67.19 116 ASP A N 1
ATOM 883 C CA . ASP A 1 116 ? 15.160 -6.313 -21.948 1.00 67.19 116 ASP A CA 1
ATOM 884 C C . ASP A 1 116 ? 15.324 -5.417 -23.199 1.00 67.19 116 ASP A C 1
ATOM 886 O O . ASP A 1 116 ? 16.443 -5.086 -23.590 1.00 67.19 116 ASP A O 1
ATOM 890 N N . GLN A 1 117 ? 14.239 -5.056 -23.893 1.00 59.59 117 GLN A N 1
ATOM 891 C CA . GLN A 1 117 ? 14.343 -4.303 -25.147 1.00 59.59 117 GLN A CA 1
ATOM 892 C C . GLN A 1 117 ? 14.476 -2.792 -24.897 1.00 59.59 117 GLN A C 1
ATOM 894 O O . GLN A 1 117 ? 13.591 -2.151 -24.334 1.00 59.59 117 GLN A O 1
ATOM 899 N N . ASP A 1 118 ? 15.577 -2.212 -25.385 1.00 60.22 118 ASP A N 1
ATOM 900 C CA . ASP A 1 118 ? 15.873 -0.772 -25.318 1.00 60.22 118 ASP A CA 1
ATOM 901 C C . ASP A 1 118 ? 15.015 0.088 -26.278 1.00 60.22 118 ASP A C 1
ATOM 903 O O . ASP A 1 118 ? 15.060 1.322 -26.228 1.00 60.22 118 ASP A O 1
ATOM 907 N N . GLU A 1 119 ? 14.211 -0.520 -27.158 1.00 58.72 119 GLU A N 1
ATOM 908 C CA . GLU A 1 119 ? 13.457 0.206 -28.185 1.00 58.72 119 GLU A CA 1
ATOM 909 C C . GLU A 1 119 ? 12.023 0.541 -27.746 1.00 58.72 119 GLU A C 1
ATOM 911 O O . GLU A 1 119 ? 11.110 -0.276 -27.761 1.00 58.72 119 GLU A O 1
ATOM 916 N N . LYS A 1 120 ? 11.822 1.815 -27.385 1.00 63.19 120 LYS A N 1
ATOM 917 C CA . LYS A 1 120 ? 10.541 2.394 -26.931 1.00 63.19 120 LYS A CA 1
ATOM 918 C C . LYS A 1 120 ? 9.616 2.881 -28.053 1.00 63.19 120 LYS A C 1
ATOM 920 O O . LYS A 1 120 ? 8.621 3.551 -27.773 1.00 63.19 120 LYS A O 1
ATOM 925 N N . LEU A 1 121 ? 9.950 2.639 -29.318 1.00 66.62 121 LEU A N 1
ATOM 926 C CA . LEU A 1 121 ? 9.127 3.117 -30.427 1.00 66.62 121 LEU A CA 1
ATOM 927 C C . LEU A 1 121 ? 8.107 2.050 -30.791 1.00 66.62 121 LEU A C 1
ATOM 929 O O . LEU A 1 121 ? 8.466 0.969 -31.241 1.00 66.62 121 LEU A O 1
ATOM 933 N N . ALA A 1 122 ? 6.828 2.374 -30.604 1.00 71.50 122 ALA A N 1
ATOM 934 C CA . ALA A 1 122 ? 5.756 1.507 -31.062 1.00 71.50 122 ALA A CA 1
ATOM 935 C C . ALA A 1 122 ? 5.883 1.274 -32.576 1.00 71.50 122 ALA A C 1
ATOM 937 O O . ALA A 1 122 ? 6.167 2.208 -33.340 1.00 71.50 122 ALA A O 1
ATOM 938 N N . GLU A 1 123 ? 5.647 0.033 -33.004 1.00 75.62 123 GLU A N 1
ATOM 939 C CA . GLU A 1 123 ? 5.614 -0.315 -34.421 1.00 75.62 123 GLU A CA 1
ATOM 940 C C . GLU A 1 123 ? 4.672 0.634 -35.181 1.00 75.62 123 GLU A C 1
ATOM 942 O O . GLU A 1 123 ? 3.533 0.879 -34.781 1.00 75.62 123 GLU A O 1
ATOM 947 N N . GLY A 1 124 ? 5.164 1.205 -36.282 1.00 81.38 124 GLY A N 1
ATOM 948 C CA . GLY A 1 124 ? 4.404 2.138 -37.120 1.00 81.38 124 GLY A CA 1
ATOM 949 C C . GLY A 1 124 ? 4.643 3.626 -36.842 1.00 81.38 124 GLY A C 1
ATOM 950 O O . GLY A 1 124 ? 4.171 4.459 -37.619 1.00 81.38 124 GLY A O 1
ATOM 951 N N . ILE A 1 125 ? 5.416 3.993 -35.814 1.00 85.38 125 ILE A N 1
ATOM 952 C CA . ILE A 1 125 ? 5.799 5.393 -35.582 1.00 85.38 125 ILE A CA 1
ATOM 953 C C . ILE A 1 125 ? 7.017 5.764 -36.439 1.00 85.38 125 ILE A C 1
ATOM 955 O O . ILE A 1 125 ? 8.103 5.211 -36.287 1.00 85.38 125 ILE A O 1
ATOM 959 N N . LYS A 1 126 ? 6.856 6.756 -37.325 1.00 85.31 126 LYS A N 1
ATOM 960 C CA . LYS A 1 126 ? 7.965 7.375 -38.072 1.00 85.31 126 LYS A CA 1
ATOM 961 C C . LYS A 1 126 ? 8.413 8.656 -37.375 1.00 85.31 126 LYS A C 1
ATOM 963 O O . LYS A 1 126 ? 7.650 9.616 -37.301 1.00 85.31 126 LYS A O 1
ATOM 968 N N . LEU A 1 127 ? 9.656 8.682 -36.900 1.00 84.56 127 LEU A N 1
ATOM 969 C CA . LEU A 1 127 ? 10.282 9.886 -36.358 1.00 84.56 127 LEU A CA 1
ATOM 970 C C . LEU A 1 127 ? 10.885 10.726 -37.487 1.00 84.56 127 LEU A C 1
ATOM 972 O O . LEU A 1 127 ? 11.650 10.221 -38.306 1.00 84.56 127 LEU A O 1
ATOM 976 N N . PHE A 1 128 ? 10.582 12.022 -37.495 1.00 88.25 128 PHE A N 1
ATOM 977 C CA . PHE A 1 128 ? 11.233 13.003 -38.357 1.00 88.25 128 PHE A CA 1
ATOM 978 C C . PHE A 1 128 ? 11.883 14.072 -37.481 1.00 88.25 128 PHE A C 1
ATOM 980 O O . PHE A 1 128 ? 11.251 14.592 -36.564 1.00 88.25 128 PHE A O 1
ATOM 987 N N . ALA A 1 129 ? 13.131 14.423 -37.778 1.00 87.00 129 ALA A N 1
ATOM 988 C CA . ALA A 1 129 ? 13.819 15.558 -37.176 1.00 87.00 129 ALA A CA 1
ATOM 989 C C . ALA A 1 129 ? 14.353 16.451 -38.298 1.00 87.00 129 ALA A C 1
ATOM 991 O O . ALA A 1 129 ? 15.001 15.962 -39.222 1.00 87.00 129 ALA A O 1
ATOM 992 N N . ILE A 1 130 ? 14.074 17.754 -38.227 1.00 89.62 130 ILE A N 1
ATOM 993 C CA . ILE A 1 130 ? 14.606 18.743 -39.169 1.00 89.62 130 ILE A CA 1
ATOM 994 C C . ILE A 1 130 ? 15.567 19.643 -38.387 1.00 89.62 130 ILE A C 1
ATOM 996 O O . ILE A 1 130 ? 15.107 20.451 -37.576 1.00 89.62 130 ILE A O 1
ATOM 1000 N N . PRO A 1 131 ? 16.890 19.513 -38.580 1.00 83.81 131 PRO A N 1
ATOM 1001 C CA . PRO A 1 131 ? 17.845 20.415 -37.954 1.00 83.81 131 PRO A CA 1
ATOM 1002 C C . PRO A 1 131 ? 17.720 21.814 -38.570 1.00 83.81 131 PRO A C 1
ATOM 1004 O O . PRO A 1 131 ? 17.755 21.975 -39.789 1.00 83.81 131 PRO A O 1
ATOM 1007 N N . LEU A 1 132 ? 17.585 22.834 -37.721 1.00 83.56 132 LEU A N 1
ATOM 1008 C CA . LEU A 1 132 ? 17.578 24.240 -38.126 1.00 83.56 132 LEU A CA 1
ATOM 1009 C C . LEU A 1 132 ? 18.913 24.888 -37.751 1.00 83.56 132 LEU A C 1
ATOM 1011 O O . LEU A 1 132 ? 19.317 24.874 -36.591 1.00 83.56 132 LEU A O 1
ATOM 1015 N N . THR A 1 133 ? 19.584 25.506 -38.721 1.00 80.75 133 THR A N 1
ATOM 1016 C CA . THR A 1 133 ? 20.705 26.419 -38.466 1.00 80.75 133 THR A CA 1
ATOM 1017 C C . THR A 1 133 ? 20.172 27.808 -38.134 1.00 80.75 133 THR A C 1
ATOM 1019 O O . THR A 1 133 ? 19.607 28.480 -38.999 1.00 80.75 133 THR A O 1
ATOM 1022 N N . THR A 1 134 ? 20.374 28.262 -36.896 1.00 70.06 134 THR A N 1
ATOM 1023 C CA . THR A 1 134 ? 20.049 29.630 -36.475 1.00 70.06 134 THR A CA 1
ATOM 1024 C C . THR A 1 134 ? 20.868 30.625 -37.292 1.00 70.06 134 THR A C 1
ATOM 1026 O O . THR A 1 134 ? 22.079 30.751 -37.117 1.00 70.06 134 THR A O 1
ATOM 1029 N N . THR A 1 135 ? 20.220 31.346 -38.206 1.00 66.44 135 THR A N 1
ATOM 1030 C CA . THR A 1 135 ? 20.857 32.461 -38.909 1.00 66.44 135 THR A CA 1
ATOM 1031 C C . THR A 1 135 ? 20.970 33.631 -37.934 1.00 66.44 135 THR A C 1
ATOM 1033 O O . THR A 1 135 ? 19.963 34.221 -37.547 1.00 66.44 135 THR A O 1
ATOM 1036 N N . SER A 1 136 ? 22.193 33.941 -37.502 1.00 56.38 136 SER A N 1
ATOM 1037 C CA . SER A 1 136 ? 22.487 35.131 -36.700 1.00 56.38 136 SER A CA 1
ATOM 1038 C C . SER A 1 136 ? 22.064 36.382 -37.479 1.00 56.38 136 SER A C 1
ATOM 1040 O O . SER A 1 136 ? 22.591 36.642 -38.565 1.00 56.38 136 SER A O 1
ATOM 1042 N N . LYS A 1 137 ? 21.078 37.130 -36.968 1.00 57.91 137 LYS A N 1
ATOM 1043 C CA . LYS A 1 137 ? 20.740 38.459 -37.496 1.00 57.91 137 LYS A CA 1
ATOM 1044 C C . L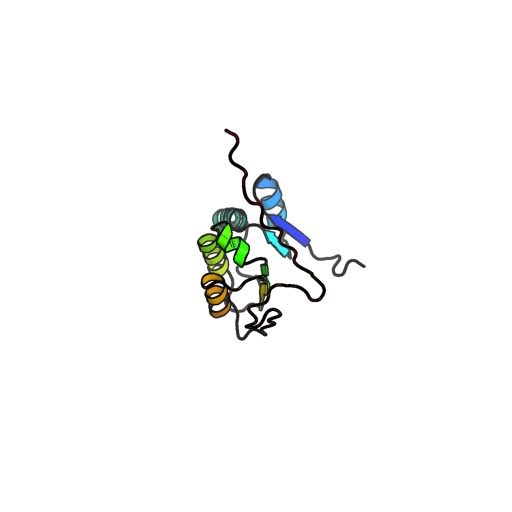YS A 1 137 ? 21.840 39.432 -37.064 1.00 57.91 137 LYS A C 1
ATOM 1046 O O . LYS A 1 137 ? 22.068 39.597 -35.869 1.00 57.91 137 LYS A O 1
ATOM 1051 N N . ARG A 1 138 ? 22.517 40.009 -38.061 1.00 49.34 138 ARG A N 1
ATOM 1052 C CA . ARG A 1 138 ? 23.359 41.206 -37.930 1.00 49.34 138 ARG A CA 1
ATOM 1053 C C . ARG A 1 138 ? 22.537 42.411 -37.491 1.00 49.34 138 ARG A C 1
ATOM 1055 O O . ARG A 1 138 ? 21.346 42.461 -37.877 1.00 49.34 138 ARG A O 1
#

Sequence (138 aa):
MESAPKLSTVCVYGGVSYNTQQNALSRGVDVVVGTPGRLIDLINGGSLQLGEVRYLVLDEADQMLAVGFEEDVETILQQLPAERQSMLFSATMPSWVKKLSRRYLNNPLTIDLVGDQDEKLAEGIKLFAIPLTTTSKR

InterPro domains:
  IPR011545 DEAD/DEAH-box helicase domain [PF00270] (6-99)
  IPR014001 Helicase superfamily 1/2, ATP-binding domain [PS51192] (1-111)
  IPR027417 P-loop containing nucleoside triphosphate hydrolase [G3DSA:3.40.50.300] (1-115)
  IPR027417 P-loop containing nucleoside triphosphate hydrolase [SSF52540] (6-111)
  IPR044742 RhlB-like, DEAD/DEAH-box helicase domain [cd00268] (3-112)
  IPR050079 DEAD box RNA helicase [PTHR47959] (3-136)

pLDDT: mean 90.0, std 11.64, range [45.25, 98.38]

Radius of gyration: 21.35 Å; chains: 1; bounding box: 47×58×54 Å